Protein AF-A0A3S5DHS6-F1 (afdb_monomer_lite)

InterPro domains:
  IPR003767 Malate/L-lactate dehydrogenase-like [PF02615] (1-96)
  IPR036111 Malate/L-sulfolactate/L-lactate dehydrogenase-like superfamily [SSF89733] (1-100)
  IPR043143 Malate/L-sulfolactate/L-lactate dehydrogenase-like, NADPH binding domain [G3DSA:3.30.1370.60] (1-69)

Structure (mmCIF, N/CA/C/O backbone):
data_AF-A0A3S5DHS6-F1
#
_entry.id   AF-A0A3S5DHS6-F1
#
loop_
_atom_site.group_PDB
_atom_site.id
_atom_site.type_symbol
_atom_site.label_atom_id
_atom_site.label_alt_id
_atom_site.label_comp_id
_atom_site.label_asym_id
_atom_site.label_entity_id
_atom_site.label_seq_id
_atom_site.pdbx_PDB_ins_code
_atom_site.Cartn_x
_atom_site.Cartn_y
_atom_site.Cartn_z
_atom_site.occupancy
_atom_site.B_iso_or_equiv
_atom_site.auth_seq_id
_atom_site.auth_comp_id
_atom_site.auth_asym_id
_atom_site.auth_atom_id
_atom_site.pdbx_PDB_model_num
ATOM 1 N N . MET A 1 1 ? 2.798 15.066 -4.818 1.00 88.56 1 MET A N 1
ATOM 2 C CA . MET A 1 1 ? 2.996 14.692 -3.399 1.00 88.56 1 MET A CA 1
ATOM 3 C C . MET A 1 1 ? 3.749 13.376 -3.277 1.00 88.56 1 MET A C 1
ATOM 5 O O . MET A 1 1 ? 4.812 13.411 -2.685 1.00 88.56 1 MET A O 1
ATOM 9 N N . VAL A 1 2 ? 3.261 12.269 -3.860 1.00 92.69 2 VAL A N 1
ATOM 10 C CA . VAL A 1 2 ? 3.958 10.962 -3.844 1.00 92.69 2 VAL A CA 1
ATOM 11 C C . VAL A 1 2 ? 5.420 11.095 -4.271 1.00 92.69 2 VAL A C 1
ATOM 13 O O . VAL A 1 2 ? 6.289 10.741 -3.493 1.00 92.69 2 VAL A O 1
ATOM 16 N N . GLU A 1 3 ? 5.676 11.744 -5.409 1.00 94.38 3 GLU A N 1
ATOM 17 C CA . GLU A 1 3 ? 7.027 12.011 -5.921 1.00 94.38 3 GLU A CA 1
ATOM 18 C C . GLU A 1 3 ? 7.992 12.595 -4.881 1.00 94.38 3 GLU A C 1
ATOM 20 O O . GLU A 1 3 ? 9.127 12.163 -4.752 1.00 94.38 3 GLU A O 1
ATOM 25 N N . LEU A 1 4 ? 7.519 13.571 -4.101 1.00 95.75 4 LEU A N 1
ATOM 26 C CA . LEU A 1 4 ? 8.341 14.272 -3.118 1.00 95.75 4 LEU A CA 1
ATOM 27 C C . LEU A 1 4 ? 8.621 13.400 -1.891 1.00 95.75 4 LEU A C 1
ATOM 29 O O . LEU A 1 4 ? 9.707 13.478 -1.328 1.00 95.75 4 LEU A O 1
ATOM 33 N N . LEU A 1 5 ? 7.639 12.596 -1.471 1.00 96.19 5 LEU A N 1
ATOM 34 C CA . LEU A 1 5 ? 7.730 11.743 -0.284 1.00 96.19 5 LEU A CA 1
ATOM 35 C C . LEU A 1 5 ? 8.520 10.457 -0.545 1.00 96.19 5 LEU A C 1
ATOM 37 O O . LEU A 1 5 ? 9.231 9.993 0.337 1.00 96.19 5 LEU A O 1
ATOM 41 N N . ALA A 1 6 ? 8.356 9.885 -1.734 1.00 95.06 6 ALA A N 1
ATOM 42 C CA . ALA A 1 6 ? 8.944 8.615 -2.137 1.00 95.06 6 ALA A CA 1
ATOM 43 C C . ALA A 1 6 ? 10.280 8.776 -2.884 1.00 95.06 6 ALA A C 1
ATOM 45 O O . ALA A 1 6 ? 11.001 7.799 -3.023 1.00 95.06 6 ALA A O 1
ATOM 46 N N . GLY A 1 7 ? 10.614 9.985 -3.346 1.00 94.69 7 GLY A N 1
ATOM 47 C CA . GLY A 1 7 ? 11.920 10.315 -3.918 1.00 94.69 7 GLY A CA 1
ATOM 48 C C . GLY A 1 7 ? 12.746 11.191 -2.965 1.00 94.69 7 GLY A C 1
ATOM 49 O O . GLY A 1 7 ? 13.304 10.673 -1.992 1.00 94.69 7 GLY A O 1
ATOM 50 N N . PRO A 1 8 ? 12.789 12.527 -3.159 1.00 95.62 8 PRO A N 1
ATOM 51 C CA . PRO A 1 8 ? 13.726 13.407 -2.457 1.00 95.62 8 PRO A CA 1
ATOM 52 C C . PRO A 1 8 ? 13.692 13.350 -0.926 1.00 95.62 8 PRO A C 1
ATOM 54 O O . PRO A 1 8 ? 14.741 13.483 -0.300 1.00 95.62 8 PRO A O 1
ATOM 57 N N . LEU A 1 9 ? 12.523 13.156 -0.298 1.00 96.06 9 LEU A N 1
ATOM 58 C CA . LEU A 1 9 ? 12.422 13.108 1.168 1.00 96.06 9 LEU A CA 1
ATOM 59 C C . LEU A 1 9 ? 13.242 11.964 1.779 1.00 96.06 9 LEU A C 1
ATOM 61 O O . LEU A 1 9 ? 13.797 12.128 2.864 1.00 96.06 9 LEU A O 1
ATOM 65 N N . ILE A 1 10 ? 13.304 10.820 1.100 1.00 95.12 10 ILE A N 1
ATOM 66 C CA . ILE A 1 10 ? 14.032 9.634 1.566 1.00 95.12 10 ILE A CA 1
ATOM 67 C C . ILE A 1 10 ? 15.369 9.441 0.837 1.00 95.12 10 ILE A C 1
ATOM 69 O O . ILE A 1 10 ? 16.056 8.453 1.075 1.00 95.12 10 ILE A O 1
ATOM 73 N N . GLY A 1 11 ? 15.758 10.407 -0.003 1.00 94.00 11 GLY A N 1
ATOM 74 C CA . GLY A 1 11 ? 17.011 10.393 -0.758 1.00 94.00 11 GLY A CA 1
ATOM 75 C C . GLY A 1 11 ? 16.996 9.508 -2.006 1.00 94.00 11 GLY A C 1
ATOM 76 O O . GLY A 1 11 ? 18.070 9.163 -2.491 1.00 94.00 11 GLY A O 1
ATOM 77 N N . ASP A 1 12 ? 15.815 9.140 -2.508 1.00 94.94 12 ASP A N 1
ATOM 78 C CA . ASP A 1 12 ? 15.666 8.336 -3.724 1.00 94.94 12 ASP A CA 1
ATOM 79 C C . ASP A 1 12 ? 15.391 9.208 -4.962 1.00 94.94 12 ASP A C 1
ATOM 81 O O . ASP A 1 12 ? 15.090 10.404 -4.857 1.00 94.94 12 ASP A O 1
ATOM 85 N N . MET A 1 13 ? 15.496 8.596 -6.140 1.00 94.19 13 MET A N 1
ATOM 86 C CA . MET A 1 13 ? 15.263 9.239 -7.427 1.00 94.19 13 MET A CA 1
ATOM 87 C C . MET A 1 13 ? 13.793 9.629 -7.592 1.00 94.19 13 MET A C 1
ATOM 89 O O . MET A 1 13 ? 12.868 8.911 -7.205 1.00 94.19 13 MET A O 1
ATOM 93 N N . THR A 1 14 ? 13.572 10.758 -8.252 1.00 94.44 14 THR A N 1
ATOM 94 C CA . THR A 1 14 ? 12.295 11.035 -8.911 1.00 94.44 14 THR A CA 1
ATOM 95 C C . THR A 1 14 ? 12.132 10.136 -10.141 1.00 94.44 14 THR A C 1
ATOM 97 O O . THR A 1 14 ? 13.101 9.685 -10.750 1.00 94.44 14 THR A O 1
ATOM 100 N N . SER A 1 15 ? 10.897 9.936 -10.580 1.00 91.62 15 SER A N 1
ATOM 101 C CA . SER A 1 15 ? 10.521 9.254 -11.819 1.00 91.62 15 SER A CA 1
ATOM 102 C C . SER A 1 15 ? 11.248 9.835 -13.034 1.00 91.62 15 SER A C 1
ATOM 104 O O . SER A 1 15 ? 11.644 9.098 -13.933 1.00 91.62 15 SER A O 1
ATOM 106 N N . ALA A 1 16 ? 11.446 11.158 -13.066 1.00 92.50 16 ALA A N 1
ATOM 107 C CA . ALA A 1 16 ? 12.171 11.823 -14.146 1.00 92.50 16 ALA A CA 1
ATOM 108 C C . ALA A 1 16 ? 13.668 11.478 -14.127 1.00 92.50 16 ALA A C 1
ATOM 110 O O . ALA A 1 16 ? 14.242 11.190 -15.176 1.00 92.50 16 ALA A O 1
ATOM 111 N N . GLU A 1 17 ? 14.290 11.464 -12.947 1.00 94.00 17 GLU A N 1
ATOM 112 C CA . GLU A 1 17 ? 15.694 11.073 -12.781 1.00 94.00 17 GLU A CA 1
ATOM 113 C C . GLU A 1 17 ? 15.900 9.585 -13.074 1.00 94.00 17 GLU A C 1
ATOM 115 O O . GLU A 1 17 ? 16.852 9.239 -13.769 1.00 94.00 17 GLU A O 1
ATOM 120 N N . SER A 1 18 ? 14.986 8.716 -12.632 1.00 93.00 18 SER A N 1
ATOM 121 C CA . SER A 1 18 ? 15.030 7.291 -12.964 1.00 93.00 18 SER A CA 1
ATOM 122 C C . SER A 1 18 ? 14.881 7.047 -14.461 1.00 93.00 18 SER A C 1
ATOM 124 O O . SER A 1 18 ? 15.562 6.175 -14.992 1.00 93.00 18 SER A O 1
ATOM 126 N N . LEU A 1 19 ? 14.000 7.777 -15.149 1.00 92.06 19 LEU A N 1
ATOM 127 C CA . LEU A 1 19 ? 13.829 7.629 -16.594 1.00 92.06 19 LEU A CA 1
ATOM 128 C C . LEU A 1 19 ? 15.061 8.134 -17.355 1.00 92.06 19 LEU A C 1
ATOM 130 O O . LEU A 1 19 ? 15.502 7.501 -18.313 1.00 92.06 19 LEU A O 1
ATOM 134 N N . ALA A 1 20 ? 15.631 9.260 -16.919 1.00 92.50 20 ALA A N 1
ATOM 135 C CA . ALA A 1 20 ? 16.872 9.784 -17.480 1.00 92.50 20 ALA A CA 1
ATOM 136 C C . ALA A 1 20 ? 18.045 8.817 -17.258 1.00 92.50 20 ALA A C 1
ATOM 138 O O . ALA A 1 20 ? 18.881 8.659 -18.146 1.00 92.50 20 ALA A O 1
ATOM 139 N N . TRP A 1 21 ? 18.081 8.149 -16.103 1.00 89.00 21 TRP A N 1
ATOM 140 C CA . TRP A 1 21 ? 19.065 7.116 -15.802 1.00 89.00 21 TRP A CA 1
ATOM 141 C C . TRP A 1 21 ? 18.885 5.875 -16.683 1.00 89.00 21 TRP A C 1
ATOM 143 O O . TRP A 1 21 ? 19.871 5.370 -17.214 1.00 89.00 21 TRP A O 1
ATOM 153 N N . ASP A 1 22 ? 17.642 5.411 -16.877 1.00 89.75 22 ASP A N 1
ATOM 154 C CA . ASP A 1 22 ? 17.338 4.218 -17.684 1.00 89.75 22 ASP A CA 1
ATOM 155 C C . ASP A 1 22 ? 17.798 4.374 -19.140 1.00 89.75 22 ASP A C 1
ATOM 157 O O . ASP A 1 22 ? 18.179 3.394 -19.776 1.00 89.75 22 ASP A O 1
ATOM 161 N N . ASN A 1 23 ? 17.806 5.604 -19.671 1.00 88.12 23 ASN A N 1
ATOM 162 C CA . ASN A 1 23 ? 18.314 5.932 -21.009 1.00 88.12 23 ASN A CA 1
ATOM 163 C C . ASN A 1 23 ? 17.746 5.020 -22.124 1.00 88.12 23 ASN A C 1
ATOM 165 O O . ASN A 1 23 ? 18.421 4.702 -23.105 1.00 88.12 23 ASN A O 1
ATOM 169 N N . GLY A 1 24 ? 16.494 4.575 -21.964 1.00 84.44 24 GLY A N 1
ATOM 170 C CA . GLY A 1 24 ? 15.807 3.699 -22.912 1.00 84.44 24 GLY A CA 1
ATOM 171 C C . GLY A 1 24 ? 16.217 2.224 -22.849 1.00 84.44 24 GLY A C 1
ATOM 172 O O . GLY A 1 24 ? 15.894 1.482 -23.777 1.00 84.44 24 GLY A O 1
ATOM 173 N N . ALA A 1 25 ? 16.908 1.785 -21.793 1.00 84.25 25 ALA A N 1
ATOM 174 C CA . ALA A 1 25 ? 17.238 0.378 -21.570 1.00 84.25 25 ALA A CA 1
ATOM 175 C C . ALA A 1 25 ? 16.000 -0.479 -21.247 1.00 84.25 25 ALA A C 1
ATOM 177 O O . ALA A 1 25 ? 16.055 -1.702 -21.396 1.00 84.25 25 ALA A O 1
ATOM 178 N N . GLY A 1 26 ? 14.883 0.144 -20.845 1.00 79.06 26 GLY A N 1
ATOM 179 C CA . GLY A 1 26 ? 13.642 -0.558 -20.514 1.00 79.06 26 GLY A CA 1
ATOM 180 C C . GLY A 1 26 ? 13.745 -1.344 -19.207 1.00 79.06 26 GLY A C 1
ATOM 181 O O . GLY A 1 26 ? 13.034 -2.336 -19.027 1.00 79.06 26 GLY A O 1
ATOM 182 N N . GLY A 1 27 ? 14.657 -0.936 -18.323 1.00 80.06 27 GLY A N 1
ATOM 183 C CA . GLY A 1 27 ? 14.831 -1.506 -17.000 1.00 80.06 27 GLY A CA 1
ATOM 184 C C . GLY A 1 27 ? 13.658 -1.187 -16.076 1.00 80.06 27 GLY A C 1
ATOM 185 O O . GLY A 1 27 ? 12.784 -0.367 -16.367 1.00 80.06 27 GLY A O 1
ATOM 186 N N . LEU A 1 28 ? 13.633 -1.862 -14.926 1.00 82.69 28 LEU A N 1
ATOM 187 C CA . LEU A 1 28 ? 12.697 -1.502 -13.867 1.00 82.69 28 LEU A CA 1
ATOM 188 C C . LEU A 1 28 ? 13.051 -0.097 -13.358 1.00 82.69 28 LEU A C 1
ATOM 190 O O . LEU A 1 28 ? 14.231 0.160 -13.110 1.00 82.69 28 LEU A O 1
ATOM 194 N N . PRO A 1 29 ? 12.064 0.800 -13.194 1.00 83.00 29 PRO A N 1
ATOM 195 C CA . PRO A 1 29 ? 12.334 2.136 -12.694 1.00 83.00 29 PRO A CA 1
ATOM 196 C C . PRO A 1 29 ? 12.922 2.060 -11.283 1.00 83.00 29 PRO A C 1
ATOM 198 O O . PRO A 1 29 ? 12.441 1.303 -10.435 1.00 83.00 29 PRO A O 1
ATOM 201 N N . TYR A 1 30 ? 13.946 2.871 -11.044 1.00 84.00 30 TYR A N 1
ATOM 202 C CA . TYR A 1 30 ? 14.425 3.182 -9.709 1.00 84.00 30 TYR A CA 1
ATOM 203 C C . TYR A 1 30 ? 13.456 4.159 -9.051 1.00 84.00 30 TYR A C 1
ATOM 205 O O . TYR A 1 30 ? 12.925 5.076 -9.678 1.00 84.00 30 TYR A O 1
ATOM 213 N N . GLY A 1 31 ? 13.211 3.949 -7.773 1.00 88.00 31 GLY A N 1
ATOM 214 C CA . GLY A 1 31 ? 12.367 4.814 -6.980 1.00 88.00 31 GLY A CA 1
ATOM 215 C C . GLY A 1 31 ? 12.228 4.248 -5.585 1.00 88.00 31 GLY A C 1
ATOM 216 O O . GLY A 1 31 ? 12.578 3.093 -5.330 1.00 88.00 31 GLY A O 1
ATOM 217 N N . GLY A 1 32 ? 11.680 5.071 -4.705 1.00 90.94 32 GLY A N 1
ATOM 218 C CA . GLY A 1 32 ? 11.542 4.721 -3.308 1.00 90.94 32 GLY A CA 1
ATOM 219 C C . GLY A 1 32 ? 10.102 4.474 -2.891 1.00 90.94 32 GLY A C 1
ATOM 220 O O . GLY A 1 32 ? 9.137 4.734 -3.614 1.00 90.94 32 GLY A O 1
ATOM 221 N N . GLU A 1 33 ? 9.956 3.970 -1.673 1.00 95.12 33 GLU A N 1
ATOM 222 C CA . GLU A 1 33 ? 8.671 3.792 -1.013 1.00 95.12 33 GLU A CA 1
ATOM 223 C C . GLU A 1 33 ? 8.767 4.342 0.410 1.00 95.12 33 GLU A C 1
ATOM 225 O O . GLU A 1 33 ? 9.640 3.958 1.188 1.00 95.12 33 GLU A O 1
ATOM 230 N N . LEU A 1 34 ? 7.842 5.236 0.764 1.00 95.44 34 LEU A N 1
ATOM 231 C CA . LEU A 1 34 ? 7.667 5.692 2.138 1.00 95.44 34 LEU A CA 1
ATOM 232 C C . LEU A 1 34 ? 6.460 4.987 2.757 1.00 95.44 34 LEU A C 1
ATOM 234 O O . LEU A 1 34 ? 5.322 5.211 2.341 1.00 95.44 34 LEU A O 1
ATOM 238 N N . ILE A 1 35 ? 6.703 4.206 3.808 1.00 96.62 35 ILE A N 1
ATOM 239 C CA . ILE A 1 35 ? 5.649 3.548 4.585 1.00 96.62 35 ILE A CA 1
ATOM 240 C C . ILE A 1 35 ? 5.417 4.322 5.884 1.00 96.62 35 ILE A C 1
ATOM 242 O O . ILE A 1 35 ? 6.325 4.488 6.697 1.00 96.62 35 ILE A O 1
ATOM 246 N N . LEU A 1 36 ? 4.174 4.756 6.102 1.00 95.88 36 LEU A N 1
ATOM 247 C CA . LEU A 1 36 ? 3.735 5.377 7.351 1.00 95.88 36 LEU A CA 1
ATOM 248 C C . LEU A 1 36 ? 2.812 4.421 8.107 1.00 95.88 36 LEU A C 1
ATOM 250 O O . LEU A 1 36 ? 1.684 4.169 7.686 1.00 95.88 36 LEU A O 1
ATOM 254 N N . ALA A 1 37 ? 3.286 3.912 9.242 1.00 96.62 37 ALA A N 1
ATOM 255 C CA . ALA A 1 37 ? 2.489 3.109 10.160 1.00 96.62 37 ALA A CA 1
ATOM 256 C C . ALA A 1 37 ? 2.091 3.959 11.372 1.00 96.62 37 ALA A C 1
ATOM 258 O O . ALA A 1 37 ? 2.946 4.472 12.095 1.00 96.62 37 ALA A O 1
ATOM 259 N N . LEU A 1 38 ? 0.786 4.114 11.585 1.00 96.19 38 LEU A N 1
ATOM 260 C CA . LEU A 1 38 ? 0.222 4.881 12.692 1.00 96.19 38 LEU A CA 1
ATOM 261 C C . LEU A 1 38 ? -0.460 3.915 13.657 1.00 96.19 38 LEU A C 1
ATOM 263 O O . LEU A 1 38 ? -1.312 3.139 13.239 1.00 96.19 38 LEU A O 1
ATOM 267 N N . ASP A 1 39 ? -0.090 3.970 14.935 1.00 96.88 39 ASP A N 1
ATOM 268 C CA . ASP A 1 39 ? -0.690 3.154 15.993 1.00 96.88 39 ASP A CA 1
ATOM 269 C C . ASP A 1 39 ? -1.834 3.926 16.671 1.00 96.88 39 ASP A C 1
ATOM 271 O O . ASP A 1 39 ? -1.552 4.830 17.467 1.00 96.88 39 ASP A O 1
ATOM 275 N N . PRO A 1 40 ? -3.115 3.584 16.421 1.00 95.88 40 PRO A N 1
ATOM 276 C CA . PRO A 1 40 ? -4.247 4.300 17.007 1.00 95.88 40 PRO A CA 1
ATOM 277 C C . PRO A 1 40 ? -4.199 4.344 18.536 1.00 95.88 40 PRO A C 1
ATOM 279 O O . PRO A 1 40 ? -4.625 5.339 19.125 1.00 95.88 40 PRO A O 1
ATOM 282 N N . GLN A 1 41 ? -3.630 3.323 19.187 1.00 97.56 41 GLN A N 1
ATOM 283 C CA . GLN A 1 41 ? -3.513 3.270 20.642 1.00 97.56 41 GLN A CA 1
ATOM 284 C C . GLN A 1 41 ? -2.595 4.374 21.178 1.00 97.56 41 GLN A C 1
ATOM 286 O O . GLN A 1 41 ? -2.866 4.936 22.240 1.00 97.56 41 GLN A O 1
ATOM 291 N N . ARG A 1 42 ? -1.537 4.732 20.439 1.00 97.44 42 ARG A N 1
ATOM 292 C CA . ARG A 1 42 ? -0.620 5.820 20.817 1.00 97.44 42 ARG A CA 1
ATOM 293 C C . ARG A 1 42 ? -1.228 7.206 20.642 1.00 97.44 42 ARG A C 1
ATOM 295 O O . ARG A 1 42 ? -0.887 8.100 21.408 1.00 97.44 42 ARG A O 1
ATOM 302 N N . PHE A 1 43 ? -2.110 7.391 19.661 1.00 96.81 43 PHE A N 1
ATOM 303 C CA . PHE A 1 43 ? -2.750 8.687 19.410 1.00 96.81 43 PHE A CA 1
ATOM 304 C C . PHE A 1 43 ? -3.984 8.917 20.285 1.00 96.81 43 PHE A C 1
ATOM 306 O O . PHE A 1 43 ? -4.220 10.035 20.732 1.00 96.81 43 PHE A O 1
ATOM 313 N N . LEU A 1 44 ? -4.779 7.869 20.511 1.00 97.44 44 LEU A N 1
ATOM 314 C CA . LEU A 1 44 ? -6.112 7.972 21.112 1.00 97.44 44 LEU A CA 1
ATOM 315 C C . LEU A 1 44 ? -6.169 7.437 22.550 1.00 97.44 44 LEU A C 1
ATOM 317 O O . LEU A 1 44 ? -7.148 7.672 23.260 1.00 97.44 44 LEU A O 1
ATOM 321 N N . GLY A 1 45 ? -5.146 6.703 22.999 1.00 97.62 45 GLY A N 1
ATOM 322 C CA . GLY A 1 45 ? -5.094 6.139 24.346 1.00 97.62 45 GLY A CA 1
ATOM 323 C C . GLY A 1 45 ? -6.314 5.269 24.656 1.00 97.62 45 GLY A C 1
ATOM 324 O O . GLY A 1 45 ? -6.704 4.409 23.868 1.00 97.62 45 GLY A O 1
ATOM 325 N N . ALA A 1 46 ? -6.942 5.497 25.810 1.00 98.06 46 ALA A N 1
ATOM 326 C CA . ALA A 1 46 ? -8.115 4.737 26.249 1.00 98.06 46 ALA A CA 1
ATOM 327 C C . ALA A 1 46 ? -9.334 4.872 25.313 1.00 98.06 46 ALA A C 1
ATOM 329 O O . ALA A 1 46 ? -10.227 4.031 25.358 1.00 98.06 46 ALA A O 1
ATOM 330 N N . GLN A 1 47 ? -9.372 5.897 24.453 1.00 98.12 47 GLN A N 1
ATOM 331 C CA . GLN A 1 47 ? -10.482 6.127 23.526 1.00 98.12 47 GLN A CA 1
ATOM 332 C C . GLN A 1 47 ? -10.355 5.330 22.221 1.00 98.12 47 GLN A C 1
ATOM 334 O O . GLN A 1 47 ? -11.303 5.311 21.437 1.00 98.12 47 GLN A O 1
ATOM 339 N N . ALA A 1 48 ? -9.218 4.673 21.959 1.00 98.06 48 ALA A N 1
ATOM 340 C CA . ALA A 1 48 ? -8.989 3.971 20.694 1.00 98.06 48 ALA A CA 1
ATOM 341 C C . ALA A 1 48 ? -10.110 2.972 20.327 1.00 98.06 48 ALA A C 1
ATOM 343 O O . ALA A 1 48 ? -10.586 3.043 19.191 1.00 98.06 48 ALA A O 1
ATOM 344 N N . PRO A 1 49 ? -10.614 2.114 21.244 1.00 97.62 49 PRO A N 1
ATOM 345 C CA . PRO A 1 49 ? -11.692 1.180 20.914 1.00 97.62 49 PRO A CA 1
ATOM 346 C C . PRO A 1 49 ? -12.992 1.882 20.502 1.00 97.62 49 PRO A C 1
ATOM 348 O O . PRO A 1 49 ? -13.639 1.473 19.541 1.00 97.62 49 PRO A O 1
ATOM 351 N N . GLU A 1 50 ? -13.356 2.966 21.194 1.00 98.12 50 GLU A N 1
ATOM 352 C CA . GLU A 1 50 ? -14.561 3.746 20.892 1.00 98.12 50 GLU A CA 1
ATOM 353 C C . GLU A 1 50 ? -14.459 4.407 19.512 1.00 98.12 50 GLU A C 1
ATOM 355 O O . GLU A 1 50 ? -15.396 4.350 18.717 1.00 98.12 50 GLU A O 1
ATOM 360 N N . GLN A 1 51 ? -13.311 5.010 19.192 1.00 97.56 51 GLN A N 1
ATOM 361 C CA . GLN A 1 51 ? -13.128 5.678 17.902 1.00 97.56 51 GLN A CA 1
ATOM 362 C C . GLN A 1 51 ? -13.047 4.686 16.735 1.00 97.56 51 GLN A C 1
ATOM 364 O O . GLN A 1 51 ? -13.582 4.972 15.665 1.00 97.56 51 GLN A O 1
ATOM 369 N N . LEU A 1 52 ? -12.447 3.508 16.939 1.00 97.12 52 LEU A N 1
ATOM 370 C CA . LEU A 1 52 ? -12.472 2.427 15.949 1.00 97.12 52 LEU A CA 1
ATOM 371 C C . LEU A 1 52 ? -13.906 1.939 15.700 1.00 97.12 52 LEU A C 1
ATOM 373 O O . LEU A 1 52 ? -14.309 1.821 14.548 1.00 97.12 52 LEU A O 1
ATOM 377 N N . ALA A 1 53 ? -14.715 1.760 16.750 1.00 97.69 53 ALA A N 1
ATOM 378 C CA . ALA A 1 53 ? -16.126 1.401 16.593 1.00 97.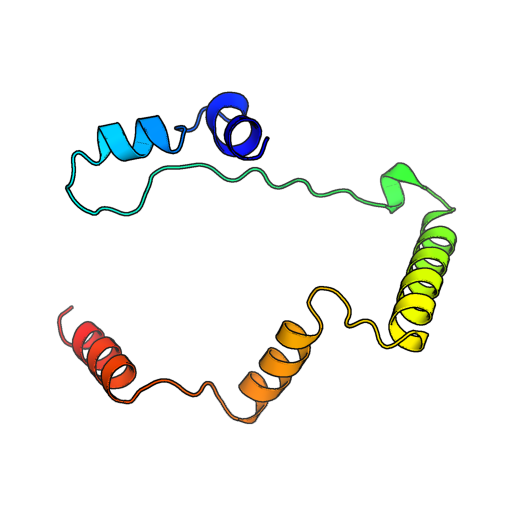69 53 ALA A CA 1
ATOM 379 C C . ALA A 1 53 ? -16.918 2.473 15.820 1.00 97.69 53 ALA A C 1
ATOM 381 O O . ALA A 1 53 ? -17.741 2.148 14.966 1.00 97.69 53 ALA A O 1
ATOM 382 N N . ARG A 1 54 ? -16.638 3.762 16.056 1.00 97.38 54 ARG A N 1
ATOM 383 C CA . ARG A 1 54 ? -17.241 4.859 15.276 1.00 97.38 54 ARG A CA 1
ATOM 384 C C . ARG A 1 54 ? -16.830 4.829 13.800 1.00 97.38 54 ARG A C 1
ATOM 386 O O . ARG A 1 54 ? -17.649 5.177 12.950 1.00 97.38 54 ARG A O 1
ATOM 393 N N . ALA A 1 55 ? -15.597 4.426 13.493 1.00 96.62 55 ALA A N 1
ATOM 394 C CA . ALA A 1 55 ? -15.149 4.242 12.114 1.00 96.62 55 ALA A CA 1
ATOM 395 C C . ALA A 1 55 ? -15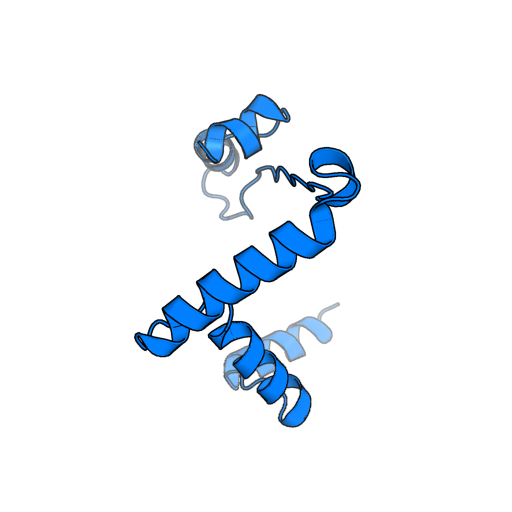.903 3.090 11.424 1.00 96.62 55 ALA A C 1
ATOM 397 O O . ALA A 1 55 ? -16.323 3.248 10.280 1.00 96.62 55 ALA A O 1
ATOM 398 N N . GLU A 1 56 ? -16.174 1.988 12.128 1.00 96.62 56 GLU A N 1
ATOM 399 C CA . GLU A 1 56 ? -17.007 0.899 11.592 1.00 96.62 56 GLU A CA 1
ATOM 400 C C . GLU A 1 56 ? -18.437 1.361 11.281 1.00 96.62 56 GLU A C 1
ATOM 402 O O . GLU A 1 56 ? -18.975 1.039 10.222 1.00 96.62 56 GLU A O 1
ATOM 407 N N . THR A 1 57 ? -19.039 2.201 12.131 1.00 97.31 57 THR 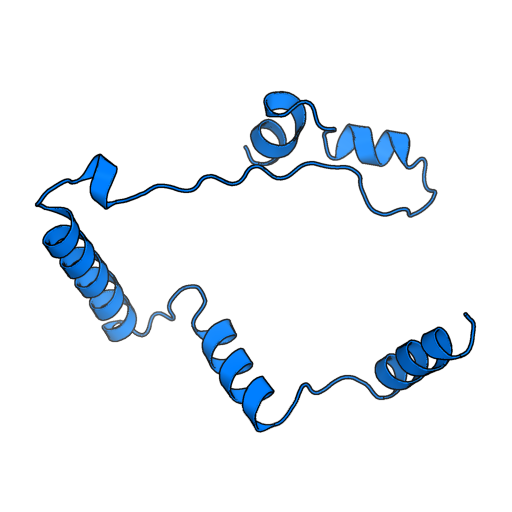A N 1
ATOM 408 C CA . THR A 1 57 ? -20.353 2.804 11.842 1.00 97.31 57 THR A CA 1
ATOM 409 C C . THR A 1 57 ? -20.356 3.610 10.542 1.00 97.31 57 THR A C 1
ATOM 411 O O . THR A 1 57 ? -21.324 3.549 9.782 1.00 97.31 57 THR A O 1
ATOM 414 N N . LEU A 1 58 ? -19.273 4.337 10.248 1.00 95.81 58 LEU A N 1
ATOM 415 C CA . LEU A 1 58 ? -19.127 5.052 8.978 1.00 95.81 58 LEU A CA 1
ATOM 416 C C . LEU A 1 58 ? -19.103 4.080 7.790 1.00 95.81 58 LEU A C 1
ATOM 418 O O . LEU A 1 58 ? -19.787 4.323 6.795 1.00 95.81 58 LEU A O 1
ATOM 422 N N . PHE A 1 59 ? -18.343 2.986 7.887 1.00 95.38 59 PHE A N 1
ATOM 423 C CA . PHE A 1 59 ? -18.262 1.990 6.817 1.00 95.38 59 PHE A CA 1
ATOM 424 C C . PHE A 1 59 ? -19.594 1.276 6.583 1.00 95.38 59 PHE A C 1
ATOM 426 O O . PHE A 1 59 ? -20.010 1.154 5.429 1.00 95.38 59 PHE A O 1
ATOM 433 N N . MET A 1 60 ? -20.306 0.900 7.649 1.00 95.56 60 MET A N 1
ATOM 434 C CA . MET A 1 60 ? -21.653 0.331 7.541 1.00 95.56 60 MET A CA 1
ATOM 435 C C . MET A 1 60 ? -22.603 1.294 6.821 1.00 95.56 60 MET A C 1
ATOM 437 O O . MET A 1 60 ? -23.241 0.907 5.843 1.00 95.56 60 MET A O 1
ATOM 441 N N . GLY A 1 61 ? -22.620 2.571 7.215 1.00 96.50 61 GLY A N 1
ATOM 442 C CA . GLY A 1 61 ? -23.464 3.579 6.569 1.00 96.50 61 GLY A CA 1
ATOM 443 C C . GLY A 1 61 ? -23.139 3.797 5.085 1.00 96.50 61 GLY A C 1
ATOM 444 O O . GLY A 1 61 ? -24.040 4.071 4.294 1.00 96.50 61 GLY A O 1
ATOM 445 N N . MET A 1 62 ? -21.873 3.654 4.670 1.00 95.19 62 MET A N 1
ATOM 446 C CA . MET A 1 62 ? -21.496 3.681 3.248 1.00 95.19 62 MET A CA 1
ATOM 447 C C . MET A 1 62 ? -22.049 2.467 2.491 1.00 95.19 62 MET A C 1
ATOM 449 O O . MET A 1 62 ? -22.583 2.617 1.390 1.00 95.19 62 MET A O 1
ATOM 453 N N . GLN A 1 63 ? -21.944 1.272 3.074 1.00 94.31 63 GLN A N 1
ATOM 454 C CA . GLN A 1 63 ? -22.440 0.040 2.457 1.00 94.31 63 GLN A CA 1
ATOM 455 C C . GLN A 1 63 ? -23.964 0.022 2.333 1.00 94.31 63 GLN A C 1
ATOM 457 O O . GLN A 1 63 ? -24.482 -0.400 1.301 1.00 94.31 63 GLN A O 1
ATOM 462 N N . GLU A 1 64 ? -24.686 0.527 3.336 1.00 96.00 64 GLU A N 1
ATOM 463 C CA . GLU A 1 64 ? -26.151 0.662 3.305 1.00 96.00 64 GLU A CA 1
ATOM 464 C C . GLU A 1 64 ? -26.634 1.544 2.144 1.00 96.00 64 GLU A C 1
ATOM 466 O O . GLU A 1 64 ? -27.708 1.319 1.589 1.00 96.00 64 GLU A O 1
ATOM 471 N N . GLN A 1 65 ? -25.813 2.506 1.715 1.00 96.06 65 GLN A N 1
ATOM 472 C CA . GLN A 1 65 ? -26.069 3.346 0.540 1.00 96.06 65 GLN A CA 1
ATOM 473 C C . GLN A 1 65 ? -25.698 2.660 -0.789 1.00 96.06 65 GLN A C 1
ATOM 475 O O . GLN A 1 65 ? -25.783 3.274 -1.853 1.00 96.06 65 GLN A O 1
ATOM 480 N N . GLY A 1 66 ? -25.262 1.399 -0.750 1.00 93.56 66 GLY A N 1
ATOM 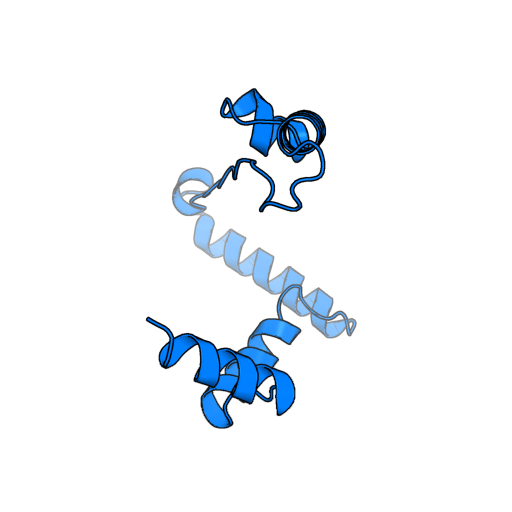481 C CA . GLY A 1 66 ? -24.823 0.633 -1.914 1.00 93.56 66 GLY A CA 1
ATOM 482 C C . GLY A 1 66 ? -23.398 0.950 -2.374 1.00 93.56 66 GLY A C 1
ATOM 483 O O . GLY A 1 66 ? -22.995 0.509 -3.454 1.00 93.56 66 GLY A O 1
ATOM 484 N N . ALA A 1 67 ? -22.617 1.706 -1.592 1.00 94.25 67 ALA A N 1
ATOM 485 C CA . ALA A 1 67 ? -21.219 1.949 -1.918 1.00 94.25 67 ALA A CA 1
ATOM 486 C C . ALA A 1 67 ? -20.371 0.703 -1.622 1.00 94.25 67 ALA A C 1
ATOM 488 O O . ALA A 1 67 ? -20.511 0.054 -0.589 1.00 94.25 67 ALA A O 1
ATOM 489 N N . ARG A 1 68 ? -19.435 0.395 -2.524 1.00 92.62 68 ARG A N 1
ATOM 490 C CA . ARG A 1 68 ? -18.433 -0.655 -2.312 1.00 92.62 68 ARG A CA 1
ATOM 491 C C . ARG A 1 68 ? -17.271 -0.109 -1.488 1.00 92.62 68 ARG A C 1
ATOM 493 O O . ARG A 1 68 ? -16.700 0.921 -1.860 1.00 92.62 68 ARG A O 1
ATOM 500 N N . LEU A 1 69 ? -16.848 -0.833 -0.455 1.00 94.69 69 LEU A N 1
ATOM 501 C CA . LEU A 1 69 ? -15.725 -0.403 0.376 1.00 94.69 69 LEU A CA 1
ATOM 502 C C . LEU A 1 69 ? -14.379 -0.545 -0.361 1.00 94.69 69 LEU A C 1
ATOM 504 O O . LEU A 1 69 ? -14.170 -1.490 -1.142 1.00 94.69 69 LEU A O 1
ATOM 508 N N . PRO A 1 70 ? -13.417 0.365 -0.117 1.00 93.81 70 PRO A N 1
ATOM 509 C CA . PRO A 1 70 ? -12.056 0.207 -0.610 1.00 93.81 70 PRO A CA 1
ATOM 510 C C . PRO A 1 70 ? -11.466 -1.149 -0.196 1.00 93.81 70 PRO A C 1
ATOM 512 O O . PRO A 1 70 ? -11.392 -1.490 0.977 1.00 93.81 70 PRO A O 1
ATOM 515 N N . GLY A 1 71 ? -11.025 -1.940 -1.175 1.00 93.38 71 GLY A N 1
ATOM 516 C CA . GLY A 1 71 ? -10.423 -3.256 -0.938 1.00 93.38 71 GLY A CA 1
ATOM 517 C C . GLY A 1 71 ? -11.392 -4.442 -0.948 1.00 93.38 71 GLY A C 1
ATOM 518 O O . GLY A 1 71 ? -10.925 -5.561 -1.153 1.00 93.38 71 GLY A O 1
ATOM 519 N N . GLU A 1 72 ? -12.708 -4.230 -0.868 1.00 93.50 72 GLU A N 1
ATOM 520 C CA . GLU A 1 72 ? -13.723 -5.300 -0.812 1.00 93.50 72 GLU A CA 1
ATOM 521 C C . GLU A 1 72 ? -13.603 -6.302 -1.973 1.00 93.50 72 GLU A C 1
ATOM 523 O O . GLU A 1 72 ? -13.517 -7.512 -1.763 1.00 93.50 72 GLU A O 1
ATOM 528 N N . ARG A 1 73 ? -13.443 -5.805 -3.211 1.00 94.25 73 ARG A N 1
ATOM 529 C CA . ARG A 1 73 ? -13.199 -6.659 -4.390 1.00 94.25 73 ARG A CA 1
ATOM 530 C C . ARG A 1 73 ? -11.947 -7.525 -4.225 1.00 94.25 73 ARG A C 1
ATOM 532 O O . ARG A 1 73 ? -11.957 -8.687 -4.612 1.00 94.25 73 ARG A O 1
ATOM 539 N N . ARG A 1 74 ? -10.857 -6.967 -3.681 1.00 95.50 74 ARG A N 1
ATOM 540 C CA . ARG A 1 74 ? -9.604 -7.716 -3.489 1.00 95.50 74 ARG A CA 1
ATOM 541 C C . ARG A 1 74 ? -9.768 -8.800 -2.428 1.00 95.50 74 ARG A C 1
ATOM 543 O O . ARG A 1 74 ? -9.236 -9.885 -2.629 1.00 95.50 74 ARG A O 1
ATOM 550 N N . PHE A 1 75 ? -10.508 -8.537 -1.349 1.00 94.75 75 PHE A N 1
ATOM 551 C CA . PHE A 1 75 ? -10.825 -9.550 -0.336 1.00 94.75 75 PHE A CA 1
ATOM 552 C C . PHE A 1 75 ? -11.670 -10.691 -0.913 1.00 94.75 75 PHE A C 1
ATOM 554 O O . PHE A 1 75 ? -11.309 -11.854 -0.738 1.00 94.75 75 PHE A O 1
ATOM 561 N N . ALA A 1 76 ? -12.725 -10.373 -1.671 1.00 94.38 76 ALA A N 1
ATOM 562 C CA . ALA A 1 76 ? -13.558 -11.379 -2.331 1.00 94.38 76 ALA A CA 1
ATOM 563 C C . ALA A 1 76 ? -12.753 -12.231 -3.329 1.00 94.38 76 ALA A C 1
ATOM 565 O O . ALA A 1 76 ? -12.792 -13.461 -3.271 1.00 94.38 76 ALA A O 1
ATOM 566 N N . CYS A 1 77 ? -11.954 -11.591 -4.194 1.00 95.62 77 CYS A N 1
ATOM 567 C CA . CYS A 1 77 ? -11.075 -12.302 -5.123 1.00 95.62 77 CYS A CA 1
ATOM 568 C C . CYS A 1 77 ? -10.042 -13.169 -4.389 1.00 95.62 77 CYS A C 1
ATOM 570 O O . CYS A 1 77 ? -9.786 -14.280 -4.831 1.00 95.62 77 CYS A O 1
ATOM 572 N N . ARG A 1 78 ? -9.469 -12.706 -3.267 1.00 96.38 78 ARG A N 1
ATOM 573 C CA . ARG A 1 78 ? -8.510 -13.495 -2.474 1.00 96.38 78 ARG A CA 1
ATOM 574 C C . ARG A 1 78 ? -9.149 -14.774 -1.939 1.00 96.38 78 ARG A C 1
ATOM 576 O O . ARG A 1 78 ? -8.593 -15.846 -2.147 1.00 96.38 78 ARG A O 1
ATOM 583 N N . GLN A 1 79 ? -10.339 -14.671 -1.349 1.00 96.62 79 GLN A N 1
ATOM 584 C CA . GLN A 1 79 ? -11.072 -15.834 -0.846 1.00 96.62 79 GLN A CA 1
ATOM 585 C C . GLN A 1 79 ? -11.411 -16.831 -1.967 1.00 96.62 79 GLN A C 1
ATOM 587 O O . GLN A 1 79 ? -11.357 -18.044 -1.764 1.00 96.62 79 GLN A O 1
ATOM 592 N N . GLN A 1 80 ? -11.757 -16.337 -3.159 1.00 96.56 80 GLN A N 1
ATOM 593 C CA . GLN A 1 80 ? -11.981 -17.196 -4.319 1.00 96.56 80 GLN A CA 1
ATOM 594 C C . GLN A 1 80 ? -10.688 -17.894 -4.757 1.00 96.56 80 GLN A C 1
ATOM 596 O O . GLN A 1 80 ? -10.687 -19.115 -4.918 1.00 96.56 80 GLN A O 1
ATOM 601 N N . SER A 1 81 ? -9.592 -17.144 -4.892 1.00 96.94 81 SER A N 1
ATOM 602 C CA . SER A 1 81 ? -8.290 -17.676 -5.300 1.00 96.94 81 SER A CA 1
ATOM 603 C C . SER A 1 81 ? -7.741 -18.718 -4.325 1.00 96.94 81 SER A C 1
ATOM 605 O O . SER A 1 81 ? -7.147 -19.698 -4.758 1.00 96.94 81 SER A O 1
ATOM 607 N N . GLU A 1 82 ? -7.965 -18.552 -3.021 1.00 97.12 82 GLU A N 1
ATOM 608 C CA . GLU A 1 82 ? -7.571 -19.537 -2.002 1.00 97.12 82 GLU A CA 1
ATOM 609 C C . GLU A 1 82 ? -8.315 -20.872 -2.157 1.00 97.12 82 GLU A C 1
ATOM 611 O O . GLU A 1 82 ? -7.750 -21.927 -1.881 1.00 97.12 82 GLU A O 1
ATOM 616 N N . ARG A 1 83 ? -9.572 -20.845 -2.620 1.00 97.19 83 ARG A N 1
ATOM 617 C CA . ARG A 1 83 ? -10.399 -22.052 -2.797 1.00 97.19 83 ARG A CA 1
ATOM 618 C C . ARG A 1 83 ? -10.237 -22.708 -4.165 1.00 97.19 83 ARG A C 1
ATOM 620 O O . ARG A 1 83 ? -10.363 -23.922 -4.272 1.00 97.19 83 ARG A O 1
ATOM 627 N N . GLN A 1 84 ? -10.049 -21.907 -5.210 1.00 97.06 84 GLN A N 1
ATOM 628 C CA . GLN A 1 84 ? -10.150 -22.347 -6.608 1.00 97.06 84 GLN A CA 1
ATOM 629 C C . GLN A 1 84 ? -8.827 -22.223 -7.375 1.00 97.06 84 GLN A C 1
ATOM 631 O O . GLN A 1 84 ? -8.741 -22.662 -8.519 1.00 97.06 84 GLN A O 1
ATOM 636 N N . GLY A 1 85 ? -7.797 -21.641 -6.760 1.00 95.50 85 GLY A N 1
ATOM 637 C CA . GLY A 1 85 ? -6.581 -21.235 -7.452 1.00 95.50 85 GLY A CA 1
ATOM 638 C C . GLY A 1 85 ? -6.764 -19.940 -8.248 1.00 95.50 85 GLY A C 1
ATOM 639 O O . GLY A 1 85 ? -7.838 -19.337 -8.283 1.00 95.50 85 GLY A O 1
ATOM 640 N N . VAL A 1 86 ? -5.684 -19.492 -8.888 1.00 96.00 86 VAL A N 1
ATOM 641 C CA . VAL A 1 86 ? -5.687 -18.311 -9.762 1.00 96.00 86 VAL A CA 1
ATOM 642 C C . VAL A 1 86 ? -5.802 -18.730 -11.222 1.00 96.00 86 VAL A C 1
ATOM 644 O O . VAL A 1 86 ? -5.085 -19.616 -11.684 1.00 96.00 86 VAL A O 1
ATOM 647 N N . ILE A 1 87 ? -6.696 -18.077 -11.962 1.00 94.19 87 ILE A N 1
ATOM 648 C CA . ILE A 1 87 ? -6.832 -18.287 -13.404 1.00 94.19 87 ILE A CA 1
ATOM 649 C C . ILE A 1 87 ? -5.829 -17.376 -14.109 1.00 94.19 87 ILE A C 1
ATOM 651 O O . ILE A 1 87 ? -5.895 -16.154 -13.981 1.00 94.19 87 ILE A O 1
ATOM 655 N N . ILE A 1 88 ? -4.922 -17.978 -14.870 1.00 96.12 88 ILE A N 1
ATOM 656 C CA . ILE A 1 88 ? -3.971 -17.283 -15.741 1.00 96.12 88 ILE A CA 1
ATOM 657 C C . ILE A 1 88 ? -4.106 -17.807 -17.171 1.00 96.12 88 ILE A C 1
ATOM 659 O O . ILE A 1 88 ? -4.615 -18.909 -17.388 1.00 96.12 88 ILE A O 1
ATOM 663 N N . SER A 1 89 ? -3.673 -17.020 -18.160 1.00 97.62 89 SER A N 1
ATOM 664 C CA . SER A 1 89 ? -3.661 -17.490 -19.545 1.00 97.62 89 SER A CA 1
ATOM 665 C C . SER A 1 89 ? -2.705 -18.672 -19.697 1.00 97.62 89 SER A C 1
ATOM 667 O O . SER A 1 89 ? -1.684 -18.771 -19.011 1.00 97.62 89 SER A O 1
ATOM 669 N N . ARG A 1 90 ? -3.020 -19.564 -20.641 1.00 97.44 90 ARG A N 1
ATOM 670 C CA . ARG A 1 90 ? -2.150 -20.702 -20.940 1.00 97.44 90 ARG A CA 1
ATOM 671 C C . ARG A 1 90 ? -0.753 -20.249 -21.377 1.00 97.44 90 ARG A C 1
ATOM 673 O O . ARG A 1 90 ? 0.224 -20.835 -20.933 1.00 97.44 90 ARG A O 1
ATOM 680 N N . SER A 1 91 ? -0.674 -19.179 -22.170 1.00 97.69 91 SER A N 1
ATOM 681 C CA . SER A 1 91 ? 0.598 -18.602 -22.616 1.00 97.69 91 SER A CA 1
ATOM 682 C C . SER A 1 91 ? 1.487 -18.188 -21.440 1.00 97.69 91 SER A C 1
ATOM 684 O O . SER A 1 91 ? 2.630 -18.618 -21.370 1.00 97.69 91 SER A O 1
ATOM 686 N N . LEU A 1 92 ? 0.936 -17.456 -20.464 1.00 96.50 92 LEU A N 1
ATOM 687 C CA . LEU A 1 92 ? 1.679 -17.005 -19.287 1.00 96.50 92 LEU A CA 1
ATOM 688 C C . LEU A 1 92 ? 2.147 -18.187 -18.428 1.00 96.50 92 LEU A C 1
ATOM 690 O O . LEU A 1 92 ? 3.270 -18.192 -17.933 1.00 96.50 92 LEU A O 1
ATOM 694 N N . HIS A 1 93 ? 1.297 -19.204 -18.258 1.00 96.38 93 HIS A N 1
ATOM 695 C CA . HIS A 1 93 ? 1.679 -20.425 -17.549 1.00 96.38 93 HIS A CA 1
ATOM 696 C C . HIS A 1 93 ? 2.885 -21.112 -18.207 1.00 96.38 93 HIS A C 1
ATOM 698 O O . HIS A 1 93 ? 3.824 -21.514 -17.516 1.00 96.38 93 HIS A O 1
ATOM 704 N N . ASP A 1 94 ? 2.854 -21.255 -19.532 1.00 96.81 94 ASP A N 1
ATOM 705 C CA . ASP A 1 94 ? 3.909 -21.933 -20.282 1.00 96.81 94 ASP A CA 1
ATOM 706 C C . ASP A 1 94 ? 5.218 -21.119 -20.272 1.00 96.81 94 ASP A C 1
ATOM 708 O O . ASP A 1 94 ? 6.283 -21.701 -20.060 1.00 96.81 94 ASP A O 1
ATOM 712 N N . GLU A 1 95 ? 5.142 -19.786 -20.373 1.00 95.88 95 GLU A N 1
ATOM 713 C CA . GLU A 1 95 ? 6.287 -18.873 -20.206 1.00 95.88 95 GLU A CA 1
ATOM 714 C C . GLU A 1 95 ? 6.950 -19.025 -18.826 1.00 95.88 95 GLU A C 1
ATOM 716 O O . GLU A 1 95 ? 8.161 -19.242 -18.737 1.00 95.88 95 GLU A O 1
ATOM 721 N N . ILE A 1 96 ? 6.166 -18.995 -17.741 1.00 94.88 96 ILE A N 1
ATOM 722 C CA . ILE A 1 96 ? 6.676 -19.186 -16.370 1.00 94.88 96 ILE A CA 1
ATOM 723 C C . ILE A 1 96 ? 7.336 -20.566 -16.219 1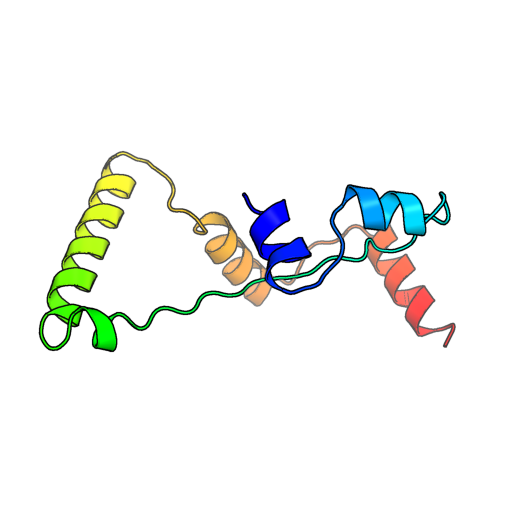.00 94.88 96 ILE A C 1
ATOM 725 O O . ILE A 1 96 ? 8.390 -20.695 -15.591 1.00 94.88 96 ILE A O 1
ATOM 729 N N . CYS A 1 97 ? 6.734 -21.609 -16.796 1.00 95.31 97 CYS A N 1
ATOM 730 C CA . CYS A 1 97 ? 7.285 -22.963 -16.741 1.00 95.31 97 CYS A CA 1
ATOM 731 C C . CYS A 1 97 ? 8.612 -23.087 -17.504 1.00 95.31 97 CYS A C 1
ATOM 733 O O . CYS A 1 97 ? 9.506 -23.793 -17.032 1.00 95.31 97 CYS A O 1
ATOM 735 N N . ALA A 1 98 ? 8.755 -22.402 -18.642 1.00 95.56 98 ALA A N 1
ATOM 736 C CA . ALA A 1 98 ? 9.988 -22.380 -19.426 1.00 95.56 98 ALA A CA 1
ATOM 737 C C . ALA A 1 98 ? 11.135 -21.685 -18.675 1.00 95.56 98 ALA A C 1
ATOM 739 O O . ALA A 1 98 ? 12.251 -22.208 -18.652 1.00 95.56 98 ALA A O 1
ATOM 740 N N . LEU A 1 99 ? 10.856 -20.574 -17.977 1.00 94.25 99 LEU A N 1
ATOM 741 C CA . LEU A 1 99 ? 11.852 -19.873 -17.151 1.00 94.25 99 LEU A CA 1
ATOM 742 C C . LEU A 1 99 ? 12.446 -20.768 -16.054 1.00 94.25 99 LEU A C 1
ATOM 744 O O . LEU A 1 99 ? 13.610 -20.622 -15.698 1.00 94.25 99 LEU A O 1
ATOM 748 N N . ARG A 1 100 ? 11.675 -21.736 -15.547 1.00 88.00 100 ARG A N 1
ATOM 749 C CA . ARG A 1 100 ? 12.144 -22.678 -14.520 1.00 88.00 100 ARG A CA 1
ATOM 750 C C . ARG A 1 100 ? 13.137 -23.723 -15.047 1.00 88.00 100 ARG A C 1
ATOM 752 O O . ARG A 1 100 ? 13.802 -24.365 -14.245 1.00 88.00 100 ARG A O 1
ATOM 759 N N . GLN A 1 101 ? 13.194 -23.944 -16.360 1.00 76.38 101 GLN A N 1
ATOM 760 C CA . GLN A 1 101 ? 14.052 -24.961 -16.986 1.00 76.38 101 GLN A CA 1
ATOM 761 C C . GLN A 1 101 ? 15.363 -24.383 -17.540 1.00 76.38 101 GLN A C 1
ATOM 763 O O . GLN A 1 101 ? 16.268 -25.147 -17.857 1.00 76.38 101 GLN A O 1
ATOM 768 N N . GLY A 1 102 ? 15.455 -23.056 -17.672 1.00 62.34 102 GLY A N 1
ATOM 769 C CA . GLY A 1 102 ? 16.608 -22.344 -18.233 1.00 62.34 102 GLY A CA 1
ATOM 770 C C . GLY A 1 102 ? 17.572 -21.749 -17.200 1.00 62.34 102 GLY A C 1
ATOM 771 O O . GLY A 1 102 ? 18.300 -20.824 -17.554 1.00 62.34 102 GLY A O 1
ATOM 772 N N . GLY A 1 103 ? 17.537 -22.225 -15.950 1.00 49.09 103 GLY A N 1
ATOM 773 C CA . GLY A 1 103 ? 18.435 -21.822 -14.860 1.00 49.09 103 GLY A CA 1
ATOM 774 C C . GLY A 1 103 ? 19.415 -22.917 -14.472 1.00 49.09 103 GLY A C 1
ATOM 775 O O . GLY A 1 103 ? 19.012 -24.101 -14.529 1.00 49.09 103 GLY A O 1
#

Organism: Klebsiella pneumoniae (NCBI:txid573)

pLDDT: mean 93.35, std 6.88, range [49.09, 98.12]

Foldseek 3Di:
DCQCVWDVVVPWDGQVRQVVVCVPVPDDGTIGDDDDDDDLCVVQPPCSVVVVVVVVVVVVVCVVVVHDDVCNVVVVVVVVCVVPNDDDDPVVVVVVVVVVVPD

Secondary structure (DSSP, 8-state):
-HHHHHTGGGTPPPHHHHHHHHTTS-PPPP---------HHHHHGGGHHHHHHHHHHHHHHHHHTTPPPTTHHHHHHHHHHHHH-----HHHHHHHHHHTT--

Sequence (103 aa):
MVELLAGPLIGDMTSAESLAWDNGAGGLPYGGELILALDPQRFLGAQAPEQLARAET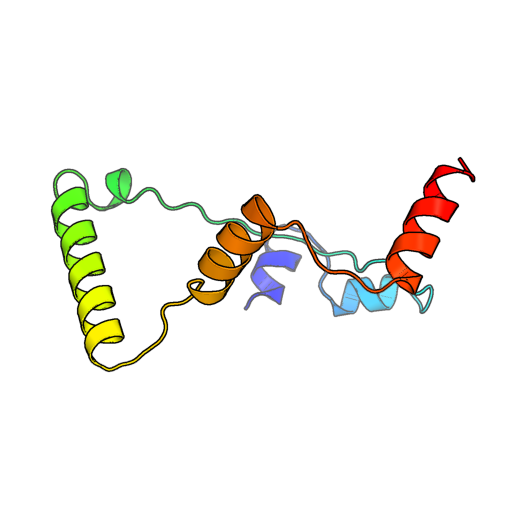LFMGMQEQGARLPGERRFACRQQSERQGVIISRSLHDEICALRQGG

Radius of gyration: 21.73 Å; chains: 1; bounding box: 45×40×49 Å